Protein AF-A0A226NEC6-F1 (afdb_monomer_lite)

Organism: Callipepla squamata (NCBI:txid9009)

pLDDT: mean 72.85, std 18.79, range [39.03, 97.12]

Radius of gyration: 26.45 Å; chains: 1; bounding box: 79×39×44 Å

Structure (mmCIF, N/CA/C/O backbone):
data_AF-A0A226NEC6-F1
#
_entry.id   AF-A0A226NEC6-F1
#
loop_
_atom_site.group_PDB
_atom_site.id
_atom_site.type_symbol
_atom_site.label_atom_id
_atom_site.label_alt_id
_atom_site.label_comp_id
_atom_site.label_asym_id
_atom_site.label_entity_id
_atom_site.label_seq_id
_atom_site.pdbx_PDB_ins_code
_atom_site.Cartn_x
_atom_site.Cartn_y
_atom_site.Cartn_z
_atom_site.occupancy
_atom_site.B_iso_or_equiv
_atom_site.auth_seq_id
_atom_site.auth_comp_id
_atom_site.auth_asym_id
_atom_site.auth_atom_id
_atom_site.pdbx_PDB_model_num
ATOM 1 N N . MET A 1 1 ? 67.224 -31.348 -24.750 1.00 49.81 1 MET A N 1
ATOM 2 C CA . MET A 1 1 ? 66.627 -31.281 -23.395 1.00 49.81 1 MET A CA 1
ATOM 3 C C . MET A 1 1 ? 65.957 -29.926 -23.199 1.00 49.81 1 MET A C 1
ATOM 5 O O . MET A 1 1 ? 66.660 -28.952 -22.988 1.00 49.81 1 MET A O 1
ATOM 9 N N . ARG A 1 2 ? 64.628 -29.823 -23.324 1.00 54.12 2 ARG A N 1
ATOM 10 C CA . ARG A 1 2 ? 63.864 -28.635 -22.896 1.00 54.12 2 ARG A CA 1
ATOM 11 C C . ARG A 1 2 ? 62.485 -29.089 -22.418 1.00 54.12 2 ARG A C 1
ATOM 13 O O . ARG A 1 2 ? 61.574 -29.252 -23.217 1.00 54.12 2 ARG A O 1
ATOM 20 N N . ARG A 1 3 ? 62.346 -29.355 -21.120 1.00 55.78 3 ARG A N 1
ATOM 21 C CA . ARG A 1 3 ? 61.046 -29.529 -20.456 1.00 55.78 3 ARG A CA 1
ATOM 22 C C . ARG A 1 3 ? 61.084 -28.747 -19.150 1.00 55.78 3 ARG A C 1
ATOM 24 O O . ARG A 1 3 ? 61.439 -29.285 -18.115 1.00 55.78 3 ARG A O 1
ATOM 31 N N . ALA A 1 4 ? 60.770 -27.462 -19.237 1.00 59.41 4 ALA A N 1
ATOM 32 C CA . ALA A 1 4 ? 60.543 -26.596 -18.084 1.00 59.41 4 ALA A CA 1
ATOM 33 C C . ALA A 1 4 ? 59.615 -25.443 -18.504 1.00 59.41 4 ALA A C 1
ATOM 35 O O . ALA A 1 4 ? 60.003 -24.286 -18.508 1.00 59.41 4 ALA A O 1
ATOM 36 N N . GLY A 1 5 ? 58.409 -25.772 -18.972 1.00 59.03 5 GLY A N 1
ATOM 37 C CA . GLY A 1 5 ? 57.373 -24.778 -19.310 1.00 59.03 5 GLY A CA 1
ATOM 38 C C . GLY A 1 5 ? 56.004 -25.084 -18.700 1.00 59.03 5 GLY A C 1
ATOM 39 O O . GLY A 1 5 ? 55.114 -24.245 -18.722 1.00 59.03 5 GLY A O 1
ATOM 40 N N . LEU A 1 6 ? 55.839 -26.275 -18.118 1.00 59.78 6 LEU A N 1
ATOM 41 C CA . LEU A 1 6 ? 54.570 -26.742 -17.573 1.00 59.78 6 LEU A CA 1
ATOM 42 C C . LEU A 1 6 ? 54.220 -26.244 -16.150 1.00 59.78 6 LEU A C 1
ATOM 44 O O . LEU A 1 6 ? 53.025 -26.124 -15.885 1.00 59.78 6 LEU A O 1
ATOM 48 N N . PRO A 1 7 ? 55.159 -25.918 -15.227 1.00 72.75 7 PRO A N 1
ATOM 49 C CA . PRO A 1 7 ? 54.760 -25.638 -13.846 1.00 72.75 7 PRO A CA 1
ATOM 50 C C . PRO A 1 7 ? 54.029 -24.297 -13.710 1.00 72.75 7 PRO A C 1
ATOM 52 O O . PRO A 1 7 ? 53.122 -24.182 -12.893 1.00 72.75 7 PRO A O 1
ATOM 55 N N . LEU A 1 8 ? 54.368 -23.302 -14.539 1.00 74.06 8 LEU A N 1
ATOM 56 C CA . LEU A 1 8 ? 53.740 -21.982 -14.479 1.00 74.06 8 LEU A CA 1
ATOM 57 C C . LEU A 1 8 ? 52.302 -22.013 -15.008 1.00 74.06 8 LEU A C 1
ATOM 59 O O . LEU A 1 8 ? 51.412 -21.455 -14.378 1.00 74.06 8 LEU A O 1
ATOM 63 N N . LEU A 1 9 ? 52.053 -22.712 -16.120 1.00 74.38 9 LEU A N 1
ATOM 64 C CA . LEU A 1 9 ? 50.701 -22.856 -16.665 1.00 74.38 9 LEU A CA 1
ATOM 65 C C . LEU A 1 9 ? 49.790 -23.637 -15.705 1.00 74.38 9 LEU A C 1
ATOM 67 O O . LEU A 1 9 ? 48.631 -23.269 -15.523 1.00 74.38 9 LEU A O 1
ATOM 71 N N . LEU A 1 10 ? 50.332 -24.668 -15.044 1.00 77.44 10 LEU A N 1
ATOM 72 C CA . LEU A 1 10 ? 49.623 -25.413 -14.003 1.00 77.44 10 LEU A CA 1
ATOM 73 C C . LEU A 1 10 ? 49.304 -24.516 -12.794 1.00 77.44 10 LEU A C 1
ATOM 75 O O . LEU A 1 10 ? 48.174 -24.520 -12.321 1.00 77.44 10 LEU A O 1
ATOM 79 N N . MET A 1 11 ? 50.259 -23.700 -12.333 1.00 78.06 11 MET A N 1
ATOM 80 C CA . MET A 1 11 ? 50.041 -22.733 -11.248 1.00 78.06 11 MET A CA 1
ATOM 81 C C . MET A 1 11 ? 48.985 -21.678 -11.600 1.00 78.06 11 MET A C 1
ATOM 83 O O . MET A 1 11 ? 48.138 -21.364 -10.766 1.00 78.06 11 MET A O 1
ATOM 87 N N . VAL A 1 12 ? 48.982 -21.172 -12.838 1.00 79.81 12 VAL A N 1
ATOM 88 C CA . VAL A 1 12 ? 47.968 -20.219 -13.317 1.00 79.81 12 VAL A CA 1
ATOM 89 C C . VAL A 1 12 ? 46.586 -20.875 -13.364 1.00 79.81 12 VAL A C 1
ATOM 91 O O . VAL A 1 12 ? 45.624 -20.291 -12.878 1.00 79.81 12 VAL A O 1
ATOM 94 N N . MET A 1 13 ? 46.477 -22.106 -13.870 1.00 78.44 13 MET A N 1
ATOM 95 C CA . MET A 1 13 ? 45.214 -22.857 -13.867 1.00 78.44 13 MET A CA 1
ATOM 96 C C . MET A 1 13 ? 44.698 -23.132 -12.448 1.00 78.44 13 MET A C 1
ATOM 98 O O . MET A 1 13 ? 43.503 -22.984 -12.197 1.00 78.44 13 MET A O 1
ATOM 102 N N . VAL A 1 14 ? 45.585 -23.463 -11.503 1.00 78.06 14 VAL A N 1
ATOM 103 C CA . VAL A 1 14 ? 45.225 -23.655 -10.089 1.00 78.06 14 VAL A CA 1
ATOM 104 C C . VAL A 1 14 ? 44.753 -22.343 -9.457 1.00 78.06 14 VAL A C 1
ATOM 106 O O . VAL A 1 14 ? 43.726 -22.337 -8.783 1.00 78.06 14 VAL A O 1
ATOM 109 N N . MET A 1 15 ? 45.425 -21.216 -9.716 1.00 74.19 15 MET A N 1
ATOM 110 C CA . MET A 1 15 ? 44.965 -19.902 -9.245 1.00 74.19 15 MET A CA 1
ATOM 111 C C . MET A 1 15 ? 43.602 -19.512 -9.832 1.00 74.19 15 MET A C 1
ATOM 113 O O . MET A 1 15 ? 42.757 -18.994 -9.105 1.00 74.19 15 MET A O 1
ATOM 117 N N . VAL A 1 16 ? 43.358 -19.798 -11.115 1.00 74.00 16 VAL A N 1
ATOM 118 C CA . VAL A 1 16 ? 42.059 -19.551 -11.761 1.00 74.00 16 VAL A CA 1
ATOM 119 C C . VAL A 1 16 ? 40.964 -20.420 -11.134 1.00 74.00 16 VAL A C 1
ATOM 121 O O . VAL A 1 16 ? 39.903 -19.896 -10.804 1.00 74.00 16 VAL A O 1
ATOM 124 N N . MET A 1 17 ? 41.214 -21.710 -10.883 1.00 70.12 17 MET A N 1
ATOM 125 C CA . MET A 1 17 ? 40.242 -22.577 -10.200 1.00 70.12 17 MET A CA 1
ATOM 126 C C . MET A 1 17 ? 39.939 -22.119 -8.767 1.00 70.12 17 MET A C 1
ATOM 128 O O . MET A 1 17 ? 38.776 -22.112 -8.367 1.00 70.12 17 MET A O 1
ATOM 132 N N . MET A 1 18 ? 40.953 -21.684 -8.014 1.00 70.50 18 MET A N 1
ATOM 133 C CA . MET A 1 18 ? 40.769 -21.161 -6.653 1.00 70.50 18 MET A CA 1
ATOM 134 C C . MET A 1 18 ? 39.995 -19.832 -6.639 1.00 70.50 18 MET A C 1
ATOM 136 O O . MET A 1 18 ? 39.239 -19.574 -5.705 1.00 70.50 18 MET A O 1
ATOM 140 N N . ALA A 1 19 ? 40.127 -19.004 -7.682 1.00 64.06 19 ALA A N 1
ATOM 141 C CA . ALA A 1 19 ? 39.386 -17.748 -7.814 1.00 64.06 19 ALA A CA 1
ATOM 142 C C . ALA A 1 19 ? 37.918 -17.952 -8.236 1.00 64.06 19 ALA A C 1
ATOM 144 O O . ALA A 1 19 ? 37.051 -17.191 -7.808 1.00 64.06 19 ALA A O 1
ATOM 145 N N . VAL A 1 20 ? 37.621 -18.987 -9.034 1.00 62.03 20 VAL A N 1
ATOM 146 C CA . VAL A 1 20 ? 36.245 -19.341 -9.438 1.00 62.03 20 VAL A CA 1
ATOM 147 C C . VAL A 1 20 ? 35.453 -19.965 -8.276 1.00 62.03 20 VAL A C 1
ATOM 149 O O . VAL A 1 20 ? 34.239 -19.803 -8.213 1.00 62.03 20 VAL A O 1
ATOM 152 N N . GLY A 1 21 ? 36.129 -20.612 -7.317 1.00 55.53 21 GLY A N 1
ATOM 153 C CA . GLY A 1 21 ? 35.524 -21.199 -6.111 1.00 55.53 21 GLY A CA 1
ATOM 154 C C . GLY A 1 21 ? 35.284 -20.229 -4.947 1.00 55.53 21 GLY A C 1
ATOM 155 O O . GLY A 1 21 ? 34.775 -20.645 -3.906 1.00 55.53 21 GLY A O 1
ATOM 156 N N . ALA A 1 22 ? 35.623 -18.943 -5.093 1.00 53.88 22 ALA A N 1
ATOM 157 C CA . ALA A 1 22 ? 35.255 -17.915 -4.125 1.00 53.88 22 ALA A CA 1
ATOM 158 C C . ALA A 1 22 ? 33.765 -17.597 -4.283 1.00 53.88 22 ALA A C 1
ATOM 160 O O . ALA A 1 22 ? 33.370 -16.585 -4.865 1.00 53.88 22 ALA A O 1
ATOM 161 N N . GLU A 1 23 ? 32.943 -18.512 -3.777 1.00 52.16 23 GLU A N 1
ATOM 162 C CA . GLU A 1 23 ? 31.513 -18.369 -3.585 1.00 52.16 23 GLU A CA 1
ATOM 163 C C . GLU A 1 23 ? 31.274 -17.056 -2.837 1.00 52.16 23 GLU A C 1
ATOM 165 O O . GLU A 1 23 ? 31.401 -16.960 -1.612 1.00 52.16 23 GLU A O 1
ATOM 170 N N . ARG A 1 24 ? 30.988 -15.997 -3.603 1.00 59.91 24 ARG A N 1
ATOM 171 C CA . ARG A 1 24 ? 30.489 -14.737 -3.077 1.00 59.91 24 ARG A CA 1
ATOM 172 C C . ARG A 1 24 ? 29.124 -15.039 -2.502 1.00 59.91 24 ARG A C 1
ATOM 174 O O . ARG A 1 24 ? 28.109 -14.867 -3.170 1.00 59.91 24 ARG A O 1
ATOM 181 N N . ARG A 1 25 ? 29.115 -15.511 -1.256 1.00 59.75 25 ARG A N 1
ATOM 182 C CA . ARG A 1 25 ? 27.912 -15.559 -0.443 1.00 59.75 25 ARG A CA 1
ATOM 183 C C . ARG A 1 25 ? 27.302 -14.165 -0.539 1.00 59.75 25 ARG A C 1
ATOM 185 O O . ARG A 1 25 ? 27.969 -13.205 -0.136 1.00 59.75 25 ARG A O 1
ATOM 192 N N . PRO A 1 26 ?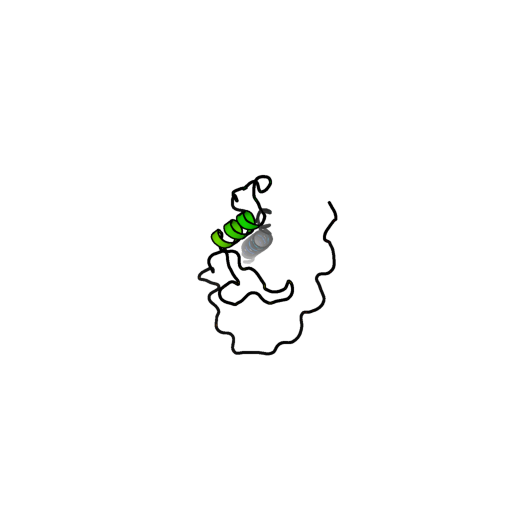 26.103 -14.020 -1.127 1.00 61.50 26 PRO A N 1
ATOM 193 C CA . PRO A 1 26 ? 25.462 -12.723 -1.174 1.00 61.50 26 PRO A CA 1
ATOM 194 C C . PRO A 1 26 ? 25.348 -12.237 0.274 1.00 61.50 26 PRO A C 1
ATOM 196 O O . PRO A 1 26 ? 25.058 -13.056 1.158 1.00 61.50 26 PRO A O 1
ATOM 199 N N . PRO A 1 27 ? 25.627 -10.953 0.560 1.00 59.94 27 PRO A N 1
ATOM 200 C CA . PRO A 1 27 ? 25.433 -10.426 1.900 1.00 59.94 27 PRO A CA 1
ATOM 201 C C . PRO A 1 27 ? 24.003 -10.764 2.325 1.00 59.94 27 PRO A C 1
ATOM 203 O O . PRO A 1 27 ? 23.033 -10.387 1.666 1.00 59.94 27 PRO A O 1
ATOM 206 N N . ARG A 1 28 ? 23.875 -11.563 3.389 1.00 61.47 28 ARG A N 1
ATOM 207 C CA . ARG A 1 28 ? 2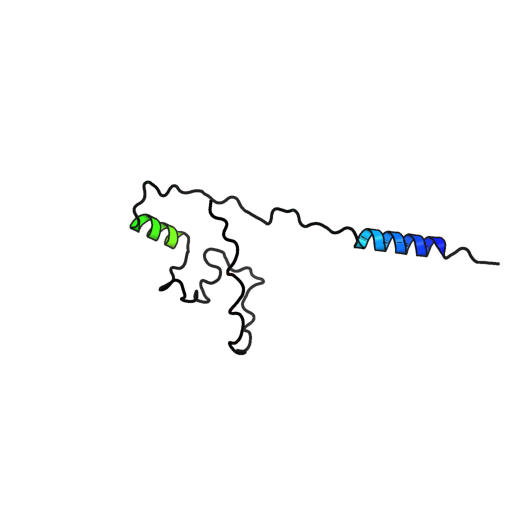2.582 -11.913 3.977 1.00 61.47 28 ARG A CA 1
ATOM 208 C C . ARG A 1 28 ? 21.997 -10.626 4.551 1.00 61.47 28 ARG A C 1
ATOM 210 O O . ARG A 1 28 ? 22.365 -10.206 5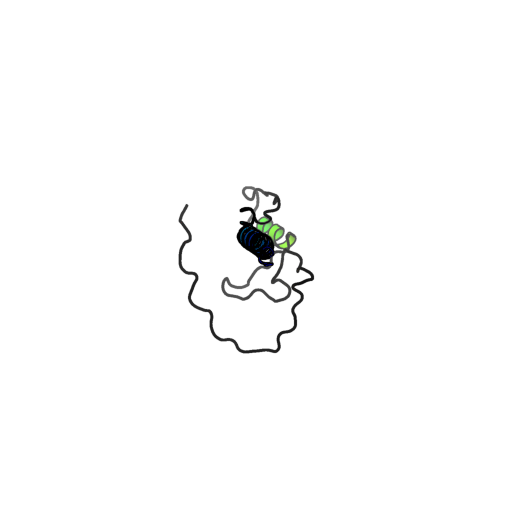.639 1.00 61.47 28 ARG A O 1
ATOM 217 N N . GLY A 1 29 ? 21.161 -9.975 3.750 1.00 56.84 29 GLY A N 1
ATOM 218 C CA . GLY A 1 29 ? 20.625 -8.645 4.021 1.00 56.84 29 GLY A CA 1
ATOM 219 C C . GLY A 1 29 ? 20.203 -7.946 2.731 1.00 56.84 29 GLY A C 1
ATOM 220 O O . GLY A 1 29 ? 20.684 -6.861 2.429 1.00 56.84 29 GLY A O 1
ATOM 221 N N . LEU A 1 30 ? 19.344 -8.599 1.941 1.00 55.25 30 LEU A N 1
ATOM 222 C CA . LEU A 1 30 ? 18.689 -8.018 0.765 1.00 55.25 30 LEU A CA 1
ATOM 223 C C . LEU A 1 30 ? 18.021 -6.692 1.151 1.00 55.25 30 LEU A C 1
ATOM 225 O O . LEU A 1 30 ? 17.095 -6.725 1.949 1.00 55.25 30 LEU A O 1
ATOM 229 N N . ALA A 1 31 ? 18.508 -5.568 0.620 1.00 62.03 31 ALA A N 1
ATOM 230 C CA . ALA A 1 31 ? 17.831 -4.279 0.403 1.00 62.03 31 ALA A CA 1
ATOM 231 C C . ALA A 1 31 ? 16.541 -3.968 1.210 1.00 62.03 31 ALA A C 1
ATOM 233 O O . ALA A 1 31 ? 15.543 -3.526 0.645 1.00 62.03 31 ALA A O 1
ATOM 234 N N . ARG A 1 32 ? 16.525 -4.157 2.533 1.00 61.81 32 ARG A N 1
ATOM 235 C CA . ARG A 1 32 ? 15.426 -3.686 3.383 1.00 61.81 32 ARG A CA 1
ATOM 236 C C . ARG A 1 32 ? 15.695 -2.216 3.669 1.00 61.81 32 ARG A C 1
ATOM 238 O O . ARG A 1 32 ? 16.443 -1.885 4.584 1.00 61.81 32 ARG A O 1
ATOM 245 N N . GLY A 1 33 ? 15.148 -1.341 2.829 1.00 74.06 33 GLY A N 1
ATOM 246 C CA . GLY A 1 33 ? 15.127 0.092 3.114 1.00 74.06 33 GLY A CA 1
ATOM 247 C C . GLY A 1 33 ? 14.456 0.368 4.465 1.00 74.06 33 GLY A C 1
ATOM 248 O O . GLY A 1 33 ? 13.664 -0.438 4.958 1.00 74.06 33 GLY A O 1
ATOM 249 N N . LYS A 1 34 ? 14.773 1.508 5.086 1.00 81.31 34 LYS A N 1
ATOM 250 C CA . LYS A 1 34 ? 14.060 1.965 6.284 1.00 81.31 34 LYS A CA 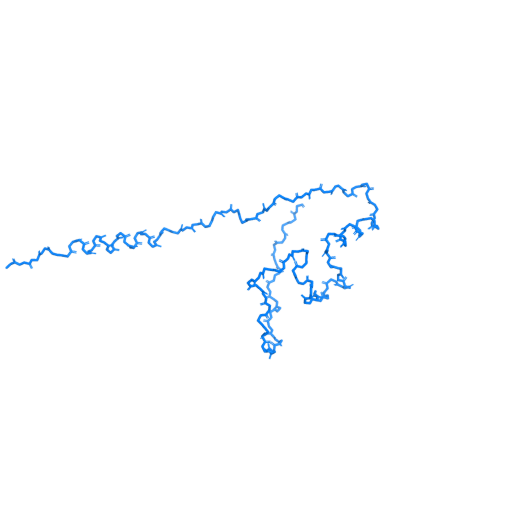1
ATOM 251 C C . LYS A 1 34 ? 12.632 2.342 5.879 1.00 81.31 34 LYS A C 1
ATOM 253 O O . LYS A 1 34 ? 12.454 3.234 5.057 1.00 81.31 34 LYS A O 1
ATOM 258 N N . VAL A 1 35 ? 11.642 1.665 6.454 1.00 85.06 35 VAL A N 1
ATOM 259 C CA . VAL A 1 35 ? 10.216 1.980 6.283 1.00 85.06 35 VAL A CA 1
ATOM 260 C C . VAL A 1 35 ? 9.744 2.761 7.505 1.00 85.06 35 VAL A C 1
ATOM 262 O O . VAL A 1 35 ? 10.109 2.426 8.636 1.00 85.06 35 VAL A O 1
ATOM 265 N N . GLU A 1 36 ? 8.963 3.812 7.280 1.00 88.81 36 GLU A N 1
ATOM 266 C CA . GLU A 1 36 ? 8.310 4.575 8.343 1.00 88.81 36 GLU A CA 1
ATOM 267 C C . GLU A 1 36 ? 7.270 3.714 9.080 1.00 88.81 36 GLU A C 1
ATOM 269 O O . GLU A 1 36 ? 6.616 2.855 8.487 1.00 88.81 36 GLU A O 1
ATOM 274 N N . ARG A 1 37 ? 7.142 3.899 10.397 1.00 91.50 37 ARG A N 1
ATOM 275 C CA . ARG A 1 37 ? 6.162 3.188 11.228 1.00 91.50 37 ARG A CA 1
ATOM 276 C C . ARG A 1 37 ? 5.082 4.176 11.649 1.00 91.50 37 ARG A C 1
ATOM 278 O O . ARG A 1 37 ? 5.395 5.138 12.339 1.00 91.50 37 ARG A O 1
ATOM 285 N N . ILE A 1 38 ? 3.840 3.902 11.265 1.00 89.81 38 ILE A N 1
ATOM 286 C CA . ILE A 1 38 ? 2.671 4.715 11.611 1.00 89.81 38 ILE A CA 1
ATOM 287 C C . ILE A 1 38 ? 1.857 3.942 12.664 1.00 89.81 38 ILE A C 1
ATOM 289 O O . ILE A 1 38 ? 1.531 2.776 12.416 1.00 89.81 38 ILE A O 1
ATOM 293 N N . PRO A 1 39 ? 1.573 4.516 13.849 1.00 93.44 39 PRO A N 1
ATOM 294 C CA . PRO A 1 39 ? 0.726 3.871 14.848 1.00 93.44 39 PRO A CA 1
ATOM 295 C C . PRO A 1 39 ? -0.733 3.854 14.377 1.00 93.44 39 PRO A C 1
ATOM 297 O O . PRO A 1 39 ? -1.255 4.876 13.951 1.00 93.44 39 PRO A O 1
ATOM 300 N N . LEU A 1 40 ? -1.395 2.697 14.471 1.00 95.56 40 LEU A N 1
ATOM 301 C CA . LEU A 1 40 ? -2.794 2.543 14.043 1.00 95.56 40 LEU A CA 1
ATOM 302 C C . LEU A 1 40 ? -3.801 2.630 15.199 1.00 95.56 40 LEU A C 1
ATOM 304 O O . LEU A 1 40 ? -4.994 2.717 14.943 1.00 95.56 40 LEU A O 1
ATOM 308 N N . SER A 1 41 ? -3.346 2.579 16.458 1.00 94.06 41 SER A N 1
ATOM 309 C CA . SER A 1 41 ? -4.216 2.461 17.641 1.00 94.06 41 SER A CA 1
ATOM 310 C C . SER A 1 41 ? -5.216 3.607 17.798 1.00 94.06 41 SER A C 1
ATOM 312 O O . SER A 1 41 ? -6.317 3.380 18.290 1.00 94.06 41 SER A O 1
ATOM 314 N N . ASP A 1 42 ? -4.835 4.811 17.373 1.00 93.38 42 ASP A N 1
ATOM 315 C CA . ASP A 1 42 ? -5.667 6.013 17.480 1.00 93.38 42 ASP A CA 1
ATOM 316 C C . ASP A 1 42 ? -6.531 6.244 16.227 1.00 93.38 42 ASP A C 1
ATOM 318 O O . ASP A 1 42 ? -7.284 7.212 16.172 1.00 93.38 42 ASP A O 1
ATOM 322 N N . MET A 1 43 ? -6.420 5.372 15.216 1.00 95.31 43 MET A N 1
ATOM 323 C CA . MET A 1 43 ? -7.102 5.518 13.933 1.00 95.31 43 MET A CA 1
ATOM 324 C C . MET A 1 43 ? -8.320 4.601 13.841 1.00 95.31 43 MET A C 1
ATOM 326 O O . MET A 1 43 ? -8.291 3.415 14.180 1.00 95.31 43 MET A O 1
ATOM 330 N N . THR A 1 44 ? -9.395 5.146 13.295 1.00 97.12 44 THR A N 1
ATOM 331 C CA . THR A 1 44 ? -10.573 4.390 12.884 1.00 97.12 44 THR A CA 1
ATOM 332 C C . THR A 1 44 ? -10.268 3.536 11.656 1.00 97.12 44 THR A C 1
ATOM 334 O O . THR A 1 44 ? -9.321 3.766 10.899 1.00 97.12 44 THR A O 1
ATOM 337 N N . ARG A 1 45 ? -11.106 2.527 11.414 1.00 96.56 45 ARG A N 1
ATOM 338 C CA . ARG A 1 45 ? -10.963 1.655 10.243 1.00 96.56 45 ARG A CA 1
ATOM 339 C C . ARG A 1 45 ? -11.056 2.449 8.939 1.00 96.56 45 ARG A C 1
ATOM 341 O O . ARG A 1 45 ? -10.377 2.122 7.968 1.00 96.56 45 ARG A O 1
ATOM 348 N N . GLU A 1 46 ? -11.904 3.466 8.916 1.00 96.50 46 GLU A N 1
ATOM 349 C CA . GLU A 1 46 ? -12.109 4.374 7.796 1.00 96.50 46 GLU A CA 1
ATOM 350 C C . GLU A 1 46 ? -10.827 5.157 7.493 1.00 96.50 46 GLU A C 1
ATOM 352 O O . GLU A 1 46 ? -10.378 5.156 6.347 1.00 96.50 46 GLU A O 1
ATOM 357 N N . GLU A 1 47 ? -10.190 5.726 8.518 1.00 96.38 47 GLU A N 1
ATOM 358 C CA . GLU A 1 47 ? -8.918 6.450 8.396 1.00 96.38 47 GLU A CA 1
ATOM 359 C C . GLU A 1 47 ? -7.773 5.525 7.962 1.00 96.38 47 GLU A C 1
ATOM 361 O O . GLU A 1 47 ? -6.979 5.883 7.093 1.00 96.38 47 GLU A O 1
ATOM 366 N N . ILE A 1 48 ? -7.715 4.297 8.489 1.00 96.50 48 ILE A N 1
ATOM 367 C CA . ILE A 1 48 ? -6.732 3.291 8.053 1.00 96.50 48 ILE A CA 1
ATOM 368 C C . ILE A 1 48 ? -6.921 2.969 6.567 1.00 96.50 48 ILE A C 1
ATOM 370 O O . ILE A 1 48 ? -5.954 2.923 5.806 1.00 96.50 48 ILE A O 1
ATOM 374 N N . ASN A 1 49 ? -8.164 2.761 6.130 1.00 94.94 49 ASN A N 1
ATOM 375 C CA . ASN A 1 49 ? -8.456 2.472 4.729 1.00 94.94 49 ASN A CA 1
ATOM 376 C C . ASN A 1 49 ? -8.094 3.648 3.814 1.00 94.94 49 ASN A C 1
ATOM 378 O O . ASN A 1 49 ? -7.654 3.410 2.689 1.00 94.94 49 ASN A O 1
ATOM 382 N N . GLN A 1 50 ? -8.292 4.892 4.258 1.00 95.81 50 GLN A N 1
ATOM 383 C CA . GLN A 1 50 ? -7.877 6.085 3.515 1.00 95.81 50 GLN A CA 1
ATOM 384 C C . GLN A 1 50 ? -6.354 6.148 3.389 1.00 95.81 50 GLN A C 1
ATOM 386 O O . GLN A 1 50 ? -5.848 6.223 2.272 1.00 95.81 50 GLN A O 1
ATOM 391 N N . LEU A 1 51 ? -5.622 5.987 4.494 1.00 94.94 51 LEU A N 1
ATOM 392 C CA . LEU A 1 51 ? -4.158 5.991 4.497 1.00 94.94 51 LEU A CA 1
ATOM 393 C C . LEU A 1 51 ? -3.573 4.924 3.560 1.00 94.94 51 LEU A C 1
ATOM 395 O O . LEU A 1 51 ? -2.673 5.195 2.771 1.00 94.94 51 LEU A O 1
ATOM 399 N N . VAL A 1 52 ? -4.089 3.696 3.619 1.00 94.62 52 VAL A N 1
ATOM 400 C CA . VAL A 1 52 ? -3.626 2.597 2.757 1.00 94.62 52 VAL A CA 1
ATOM 401 C C . VAL A 1 52 ? -3.827 2.932 1.271 1.00 94.62 52 VAL A C 1
ATOM 403 O O . VAL A 1 52 ? -2.957 2.631 0.451 1.00 94.62 52 VAL A O 1
ATOM 406 N N . GLN A 1 53 ? -4.930 3.597 0.921 1.00 93.31 53 GLN A N 1
ATOM 407 C CA . GLN A 1 53 ? -5.176 4.065 -0.446 1.00 93.31 53 GLN A CA 1
ATOM 408 C C . GLN A 1 53 ? -4.234 5.206 -0.846 1.00 93.31 53 GLN A C 1
ATOM 410 O O . GLN A 1 53 ? -3.690 5.172 -1.947 1.00 93.31 53 GLN A O 1
ATOM 415 N N . GLU A 1 54 ? -3.989 6.177 0.038 1.00 94.06 54 GLU A N 1
ATOM 416 C CA . GLU A 1 54 ? -3.042 7.279 -0.198 1.00 94.06 54 GLU A CA 1
ATOM 417 C C . GLU A 1 54 ? -1.612 6.779 -0.427 1.00 94.06 54 GLU A C 1
ATOM 419 O O . GLU A 1 54 ? -0.892 7.295 -1.280 1.00 94.06 54 GLU A O 1
ATOM 424 N N . LEU A 1 55 ? -1.218 5.719 0.283 1.00 93.25 55 LEU A N 1
ATOM 425 C CA . LEU A 1 55 ? 0.059 5.035 0.080 1.00 93.25 55 LEU A CA 1
ATOM 426 C C . LEU A 1 55 ? 0.130 4.266 -1.251 1.00 93.25 55 LEU A C 1
ATOM 428 O O . LEU A 1 55 ? 1.207 3.802 -1.622 1.00 93.25 55 LEU A O 1
ATOM 432 N N . GLY A 1 56 ? -0.984 4.138 -1.977 1.00 93.94 56 GLY A N 1
ATOM 433 C CA . GLY A 1 56 ? -1.052 3.523 -3.300 1.00 93.94 56 GLY A CA 1
ATOM 434 C C . GLY A 1 56 ? -1.292 2.015 -3.288 1.00 93.94 56 GLY A C 1
ATOM 435 O O . GLY A 1 56 ? -0.989 1.349 -4.276 1.00 93.94 56 GLY A O 1
ATOM 436 N N . PHE A 1 57 ? -1.804 1.445 -2.194 1.00 94.19 57 PHE A N 1
ATOM 437 C CA . PHE A 1 57 ? -2.160 0.027 -2.166 1.00 94.19 57 PHE A CA 1
ATOM 438 C C . PHE A 1 57 ? -3.500 -0.224 -2.862 1.00 94.19 57 PHE A C 1
ATOM 440 O O . PHE A 1 57 ? -4.500 0.445 -2.602 1.00 94.19 57 PHE A O 1
ATOM 447 N N . TYR A 1 58 ? -3.533 -1.255 -3.704 1.00 93.75 58 TYR A N 1
ATOM 448 C CA . TYR A 1 58 ? -4.758 -1.721 -4.344 1.00 93.75 58 TYR A CA 1
ATOM 449 C C . TYR A 1 58 ? -5.582 -2.616 -3.407 1.00 93.75 58 TYR A C 1
ATOM 451 O O . TYR A 1 58 ? -5.057 -3.535 -2.771 1.00 93.75 58 TYR A O 1
ATOM 459 N N . ARG A 1 59 ? -6.900 -2.386 -3.364 1.00 92.69 59 ARG A N 1
ATOM 460 C CA . ARG A 1 59 ? -7.857 -3.225 -2.635 1.00 92.69 59 ARG A CA 1
ATOM 461 C C . ARG A 1 59 ? -8.503 -4.229 -3.586 1.00 92.69 59 ARG A C 1
ATOM 463 O O . ARG A 1 59 ? -9.272 -3.847 -4.461 1.00 92.69 59 ARG A O 1
ATOM 470 N N . LYS A 1 60 ? -8.246 -5.515 -3.350 1.00 94.12 60 LYS A N 1
ATOM 471 C CA . LYS A 1 60 ? -8.921 -6.611 -4.055 1.00 94.12 60 LYS A CA 1
ATOM 472 C C . LYS A 1 60 ? -10.391 -6.724 -3.636 1.00 94.12 60 LYS A C 1
ATOM 474 O O . LYS A 1 60 ? -10.724 -6.466 -2.478 1.00 94.12 60 LYS A O 1
ATOM 479 N N . GLU A 1 61 ? -11.244 -7.157 -4.564 1.00 90.31 61 GLU A N 1
ATOM 480 C CA . GLU A 1 61 ? -12.666 -7.430 -4.302 1.00 90.31 61 GLU A CA 1
ATOM 481 C C . GLU A 1 61 ? -12.848 -8.645 -3.386 1.00 90.31 61 GLU A C 1
ATOM 483 O O . GLU A 1 61 ? -13.585 -8.591 -2.402 1.00 90.31 61 GLU A O 1
ATOM 488 N N . THR A 1 62 ? -12.114 -9.720 -3.679 1.00 94.38 62 THR A N 1
ATOM 489 C CA . THR A 1 62 ? -12.033 -10.936 -2.866 1.00 94.38 62 THR A CA 1
ATOM 490 C C . THR A 1 62 ? -10.568 -11.304 -2.612 1.00 94.38 62 THR A C 1
ATOM 492 O O . THR A 1 62 ? -9.679 -10.864 -3.351 1.00 94.38 62 THR A O 1
ATOM 495 N N . PRO A 1 63 ? -10.263 -12.091 -1.568 1.00 92.50 63 PRO A N 1
ATOM 496 C CA . PRO A 1 63 ? -8.895 -12.544 -1.308 1.00 92.50 63 PRO A CA 1
ATOM 497 C C . PRO A 1 63 ? -8.253 -13.284 -2.495 1.00 92.50 63 PRO A C 1
ATOM 499 O O . PRO A 1 63 ? -7.046 -13.163 -2.712 1.00 92.50 63 PRO A O 1
ATOM 502 N N . GLU A 1 64 ? -9.060 -13.991 -3.278 1.00 94.94 64 GLU A N 1
ATOM 503 C CA . GLU A 1 64 ? -8.683 -14.847 -4.403 1.00 94.94 64 GLU A CA 1
ATOM 504 C C . GLU A 1 64 ? -8.671 -14.097 -5.738 1.00 94.94 64 GLU A C 1
ATOM 506 O O . GLU A 1 64 ? -8.100 -14.594 -6.709 1.00 94.94 64 GLU A O 1
ATOM 511 N N . ALA A 1 65 ? -9.289 -12.911 -5.805 1.00 95.44 65 ALA A N 1
ATOM 512 C CA . ALA A 1 65 ? -9.276 -12.094 -7.008 1.00 95.44 65 ALA A CA 1
ATOM 513 C C . ALA A 1 65 ? -7.829 -11.741 -7.404 1.00 95.44 65 ALA A C 1
ATOM 515 O O . ALA A 1 65 ? -7.005 -11.415 -6.538 1.00 95.44 65 ALA A O 1
ATOM 516 N N . PRO A 1 66 ? -7.495 -11.784 -8.703 1.00 93.56 66 PRO A N 1
ATOM 517 C CA . PRO A 1 66 ? -6.186 -11.354 -9.169 1.00 93.56 66 PRO A CA 1
ATOM 518 C C . PRO A 1 66 ? -6.012 -9.839 -8.986 1.00 93.56 66 PRO A C 1
ATOM 520 O O . PRO A 1 66 ? -6.977 -9.076 -9.004 1.00 93.56 66 PRO A O 1
ATOM 523 N N . VAL A 1 67 ? -4.763 -9.394 -8.836 1.00 93.31 67 VAL A N 1
ATOM 524 C CA . VAL A 1 67 ? -4.419 -7.965 -8.882 1.00 93.31 67 VAL A CA 1
ATOM 525 C C . VAL A 1 67 ? -4.325 -7.535 -10.356 1.00 93.31 67 VAL A C 1
ATOM 527 O O . VAL A 1 67 ? -3.634 -8.219 -11.116 1.00 93.31 67 VAL A O 1
ATOM 530 N N . PRO A 1 68 ? -4.986 -6.439 -10.781 1.00 93.00 68 PRO A N 1
ATOM 531 C CA . PRO A 1 68 ? -4.898 -5.940 -12.155 1.00 93.00 68 PRO A CA 1
ATOM 532 C C . PRO A 1 68 ? -3.464 -5.605 -12.586 1.00 93.00 68 PRO A C 1
ATOM 534 O O . PRO A 1 68 ? -2.612 -5.291 -11.751 1.00 93.00 68 PRO A O 1
ATOM 537 N N . GLU A 1 69 ? -3.197 -5.640 -13.897 1.00 90.31 69 GLU A N 1
ATOM 538 C CA . GLU A 1 69 ? -1.854 -5.410 -14.451 1.00 90.31 69 GLU A CA 1
ATOM 539 C C . GLU A 1 69 ? -1.288 -4.044 -14.055 1.00 90.31 69 GLU A C 1
ATOM 541 O O . GLU A 1 69 ? -0.121 -3.954 -13.670 1.00 90.31 69 GLU A O 1
ATOM 546 N N . GLU A 1 70 ? -2.127 -3.006 -14.034 1.00 89.50 70 GLU A N 1
ATOM 547 C CA . GLU A 1 70 ? -1.715 -1.662 -13.623 1.00 89.50 70 GLU A CA 1
ATOM 548 C C . GLU A 1 70 ? -1.251 -1.561 -12.157 1.00 89.50 70 GLU A C 1
ATOM 550 O O . GLU A 1 70 ? -0.500 -0.647 -11.815 1.00 89.50 70 GLU A O 1
ATOM 555 N N . PHE A 1 71 ? -1.645 -2.508 -11.297 1.00 91.81 71 PHE A N 1
ATOM 556 C CA . PHE A 1 71 ? -1.363 -2.490 -9.859 1.00 91.81 71 PHE A CA 1
ATOM 557 C C . PHE A 1 71 ? -0.408 -3.598 -9.402 1.00 91.81 71 PHE A C 1
ATOM 559 O O . PHE A 1 71 ? -0.119 -3.678 -8.211 1.00 91.81 71 PHE A O 1
ATOM 566 N N . GLN A 1 72 ? 0.134 -4.423 -10.308 1.00 90.88 72 GLN A N 1
ATOM 567 C CA . GLN A 1 72 ? 1.024 -5.541 -9.944 1.00 90.88 72 GLN A CA 1
ATOM 568 C C . GLN A 1 72 ? 2.235 -5.114 -9.109 1.00 90.88 72 GLN A C 1
ATOM 570 O O . GLN A 1 72 ? 2.689 -5.859 -8.243 1.00 90.88 72 GLN A O 1
ATOM 575 N N . PHE A 1 73 ? 2.759 -3.917 -9.376 1.00 89.25 73 PHE A N 1
ATOM 576 C CA . PHE A 1 73 ? 3.904 -3.372 -8.652 1.00 89.25 73 PHE A CA 1
ATOM 577 C C . PHE A 1 73 ? 3.510 -2.363 -7.582 1.00 89.25 73 PHE A C 1
ATOM 579 O O . PHE A 1 73 ? 4.358 -2.017 -6.767 1.00 89.25 73 PHE A O 1
ATOM 586 N N . ALA A 1 74 ? 2.257 -1.907 -7.548 1.00 91.25 74 ALA A N 1
ATOM 587 C CA . ALA A 1 74 ? 1.818 -0.906 -6.590 1.00 91.25 74 ALA A CA 1
ATOM 588 C C . ALA A 1 74 ? 2.001 -1.420 -5.144 1.00 91.25 74 ALA A C 1
ATOM 590 O O . ALA A 1 74 ? 1.740 -2.593 -4.868 1.00 91.25 74 ALA A O 1
ATOM 591 N N . PRO A 1 75 ? 2.469 -0.577 -4.206 1.00 91.12 75 PRO A N 1
ATOM 592 C CA . PRO A 1 75 ? 2.788 0.851 -4.349 1.00 91.12 75 PRO A CA 1
ATOM 593 C C . PRO A 1 75 ? 4.187 1.144 -4.927 1.00 91.12 75 PRO A C 1
ATOM 595 O O . PRO A 1 75 ? 4.559 2.302 -5.129 1.00 91.12 75 PRO A O 1
ATOM 598 N N . ALA A 1 76 ? 5.003 0.120 -5.172 1.00 89.88 76 ALA A N 1
ATOM 599 C CA . ALA A 1 76 ? 6.313 0.301 -5.775 1.00 89.88 76 ALA A CA 1
ATOM 600 C C . ALA A 1 76 ? 6.200 0.754 -7.239 1.00 89.88 76 ALA A C 1
ATOM 602 O O . ALA A 1 76 ? 5.264 0.443 -7.976 1.00 89.88 76 ALA A O 1
ATOM 603 N N . LYS A 1 77 ? 7.207 1.503 -7.683 1.00 83.25 77 LYS A N 1
ATOM 604 C CA . LYS A 1 77 ? 7.319 1.886 -9.089 1.00 83.25 77 LYS A CA 1
ATOM 605 C C . LYS A 1 77 ? 7.814 0.675 -9.884 1.00 83.25 77 LYS A C 1
ATOM 607 O O . LYS A 1 77 ? 8.777 0.040 -9.440 1.00 83.25 77 LYS A O 1
ATOM 612 N N . PRO A 1 78 ? 7.214 0.363 -11.047 1.00 76.44 78 PRO A N 1
ATOM 613 C CA . PRO A 1 78 ? 7.722 -0.696 -11.903 1.00 76.44 78 PRO A CA 1
ATOM 614 C C . PRO A 1 78 ? 9.172 -0.384 -12.276 1.00 76.44 78 PRO A C 1
ATOM 616 O O . PRO A 1 78 ? 9.508 0.736 -12.673 1.00 76.44 78 PRO A O 1
ATOM 619 N N . LEU A 1 79 ? 10.052 -1.369 -12.114 1.00 70.62 79 LEU A N 1
ATOM 620 C CA . LEU A 1 79 ? 11.441 -1.231 -12.532 1.00 70.62 79 LEU A CA 1
ATOM 621 C C . LEU A 1 79 ? 11.486 -1.090 -14.062 1.00 70.62 79 LEU A C 1
ATOM 623 O O . LEU A 1 79 ? 10.780 -1.824 -14.755 1.00 70.62 79 LEU A O 1
ATOM 627 N N . PRO A 1 80 ? 12.343 -0.218 -14.621 1.00 69.69 80 PRO A N 1
ATOM 628 C CA . PRO A 1 80 ? 12.438 -0.025 -16.071 1.00 69.69 80 PRO A CA 1
ATOM 629 C C . PRO A 1 80 ? 12.820 -1.309 -16.831 1.00 69.69 80 PRO A C 1
ATOM 631 O O . PRO A 1 80 ? 12.527 -1.437 -18.013 1.00 69.69 80 PRO A O 1
ATOM 634 N N . THR A 1 81 ? 13.430 -2.287 -16.156 1.00 60.41 81 THR A N 1
ATOM 635 C CA . THR A 1 81 ? 13.773 -3.611 -16.701 1.00 60.41 81 THR A CA 1
ATOM 636 C C . THR A 1 81 ? 12.629 -4.629 -16.672 1.00 60.41 81 THR A C 1
ATOM 638 O O . THR A 1 81 ? 12.752 -5.674 -17.304 1.00 60.41 81 THR A O 1
ATOM 641 N N . LEU A 1 82 ? 11.532 -4.344 -15.963 1.00 55.94 82 LEU A N 1
ATOM 642 C CA . LEU A 1 82 ? 10.352 -5.210 -15.846 1.00 55.94 82 LEU A CA 1
ATOM 643 C C . LEU A 1 82 ? 9.168 -4.708 -16.679 1.00 55.94 82 LEU A C 1
ATOM 645 O O . LEU A 1 82 ? 8.047 -5.168 -16.474 1.00 55.94 82 LEU A O 1
ATOM 649 N N . MET A 1 83 ? 9.395 -3.782 -17.622 1.00 54.25 83 MET A N 1
ATOM 650 C CA . MET A 1 83 ? 8.366 -3.458 -18.610 1.00 54.25 83 MET A CA 1
ATOM 651 C C . MET A 1 83 ? 7.872 -4.764 -19.242 1.00 54.25 83 MET A C 1
ATOM 653 O O . MET A 1 83 ? 8.719 -5.554 -19.677 1.00 54.25 83 MET A O 1
ATOM 657 N N . PRO A 1 84 ? 6.551 -5.022 -19.285 1.00 53.62 84 PRO A N 1
ATOM 658 C CA . PRO A 1 84 ? 6.040 -6.260 -19.835 1.00 53.62 84 PRO A CA 1
ATOM 659 C C . PRO A 1 84 ? 6.511 -6.365 -21.280 1.00 53.62 84 PRO A C 1
ATOM 661 O O . PRO A 1 84 ? 6.015 -5.685 -22.182 1.00 53.62 84 PRO A O 1
ATOM 664 N N . ARG A 1 85 ? 7.484 -7.242 -21.530 1.00 52.28 85 ARG A N 1
ATOM 665 C CA . ARG A 1 85 ? 7.604 -7.841 -22.849 1.00 52.28 85 ARG A CA 1
ATOM 666 C C . ARG A 1 85 ? 6.254 -8.508 -23.045 1.00 52.28 85 ARG A C 1
ATOM 668 O O . ARG A 1 85 ? 5.999 -9.492 -22.360 1.00 52.28 85 ARG A O 1
ATOM 675 N N . ARG A 1 86 ? 5.384 -7.947 -23.896 1.00 49.53 86 ARG A N 1
ATOM 676 C CA . ARG A 1 86 ? 4.117 -8.589 -24.274 1.00 49.53 86 ARG A CA 1
ATOM 677 C C . ARG A 1 86 ? 4.453 -10.018 -24.677 1.00 49.53 86 ARG A C 1
ATOM 679 O O . ARG A 1 86 ? 5.019 -10.247 -25.747 1.00 49.53 86 ARG A O 1
ATOM 686 N N . ALA A 1 87 ? 4.195 -10.951 -23.772 1.00 48.28 87 ALA A N 1
ATOM 687 C CA . ALA A 1 87 ? 4.304 -12.358 -24.063 1.00 48.28 87 ALA A CA 1
ATOM 688 C C . ALA A 1 87 ? 3.106 -12.675 -24.963 1.00 48.28 87 ALA A C 1
ATOM 690 O O . ALA A 1 87 ? 1.986 -12.275 -24.630 1.00 48.28 87 ALA A O 1
ATOM 691 N N . PRO A 1 88 ? 3.307 -13.312 -26.127 1.00 42.75 88 PRO A N 1
ATOM 692 C CA . PRO A 1 88 ? 2.176 -13.826 -26.878 1.00 42.75 88 PRO A CA 1
ATOM 693 C C . PRO A 1 88 ? 1.455 -14.825 -25.969 1.00 42.75 88 PRO A C 1
ATOM 695 O O . PRO A 1 88 ? 2.106 -15.638 -25.313 1.00 42.75 88 PRO A O 1
ATOM 698 N N . ALA A 1 89 ? 0.132 -14.694 -25.882 1.00 49.62 89 ALA A N 1
ATOM 699 C CA . ALA A 1 89 ? -0.726 -15.528 -25.055 1.00 49.62 89 ALA A CA 1
ATOM 700 C C . ALA A 1 89 ? -0.367 -17.013 -25.229 1.00 49.62 89 ALA A C 1
ATOM 702 O O . ALA A 1 89 ? -0.468 -17.550 -26.330 1.00 49.62 89 ALA A O 1
ATOM 703 N N . ALA A 1 90 ? 0.071 -17.652 -24.146 1.00 43.41 90 ALA A N 1
ATOM 704 C CA . ALA A 1 90 ? 0.312 -19.084 -24.094 1.00 43.41 90 ALA A CA 1
ATOM 705 C C . ALA A 1 90 ? -0.216 -19.610 -22.756 1.00 43.41 90 ALA A C 1
ATOM 707 O O . ALA A 1 90 ? 0.402 -19.444 -21.709 1.00 43.41 90 ALA A O 1
ATOM 708 N N . ASP A 1 91 ? -1.424 -20.157 -22.852 1.00 39.03 91 ASP A N 1
ATOM 709 C CA . ASP A 1 91 ? -2.013 -21.220 -22.047 1.00 39.03 91 ASP A CA 1
ATOM 710 C C . ASP A 1 91 ? -1.763 -21.237 -20.533 1.00 39.03 91 ASP A C 1
ATOM 712 O O . ASP A 1 91 ? -0.772 -21.729 -19.996 1.00 39.03 91 ASP A O 1
ATOM 716 N N . SER A 1 92 ? -2.823 -20.840 -19.836 1.00 51.41 92 SER A N 1
ATOM 717 C CA . SER A 1 92 ? -3.200 -21.316 -18.515 1.00 51.41 92 SER A CA 1
ATOM 718 C C . SER A 1 92 ? -3.142 -22.847 -18.412 1.00 51.41 92 SER A C 1
ATOM 720 O O . SER A 1 92 ? -4.095 -23.536 -18.783 1.00 51.41 92 SER A O 1
ATOM 722 N N . LYS A 1 93 ? -2.072 -23.387 -17.824 1.00 46.34 93 LYS A N 1
ATOM 723 C CA . LYS A 1 93 ? -2.149 -24.567 -16.953 1.00 46.34 93 LYS A CA 1
ATOM 724 C C . LYS A 1 93 ? -0.867 -24.737 -16.141 1.00 46.34 93 LYS A C 1
ATOM 726 O O . LYS A 1 93 ? 0.234 -24.674 -16.674 1.00 46.34 93 LYS A O 1
ATOM 731 N N . THR A 1 94 ? -1.069 -25.111 -14.877 1.00 41.06 94 THR A N 1
ATOM 732 C CA . THR A 1 94 ? -0.090 -25.679 -13.928 1.00 41.06 94 THR A CA 1
ATOM 733 C C . THR A 1 94 ? 0.834 -24.696 -13.199 1.00 41.06 94 THR A C 1
ATOM 735 O O . THR A 1 94 ? 1.978 -24.506 -13.587 1.00 41.06 94 THR A O 1
ATOM 738 N N . LEU A 1 95 ? 0.352 -24.161 -12.069 1.00 39.72 95 LEU A N 1
ATOM 739 C CA . LEU A 1 95 ? 1.059 -24.261 -10.779 1.00 39.72 95 LEU A CA 1
ATOM 740 C C . LEU A 1 95 ? 0.082 -23.963 -9.619 1.00 39.72 95 LEU A C 1
ATOM 742 O O . LEU A 1 95 ? 0.159 -22.941 -8.946 1.00 39.72 95 LEU A O 1
ATOM 746 N N . SER A 1 96 ? -0.889 -24.853 -9.412 1.00 49.50 96 SER A N 1
ATOM 747 C CA . SER A 1 96 ? -1.445 -25.075 -8.072 1.00 49.50 96 SER A CA 1
ATOM 748 C C . SER A 1 96 ? -0.695 -26.257 -7.472 1.00 49.50 96 SER A C 1
ATOM 750 O O . SER A 1 96 ? -0.337 -27.168 -8.210 1.00 49.50 96 SER A O 1
ATOM 752 N N . GLU A 1 97 ? -0.510 -26.224 -6.154 1.00 49.94 97 GLU A N 1
ATOM 753 C CA . GLU A 1 97 ? 0.225 -27.188 -5.317 1.00 49.94 97 GLU A CA 1
ATOM 754 C C . GLU A 1 97 ? 1.730 -26.926 -5.174 1.00 49.94 97 GLU A C 1
ATOM 756 O O . GLU A 1 97 ? 2.539 -27.626 -5.761 1.00 49.94 97 GLU A O 1
ATOM 761 N N . GLN A 1 98 ? 2.104 -25.941 -4.343 1.00 45.41 98 GLN A N 1
ATOM 762 C CA . GLN A 1 98 ? 3.209 -26.042 -3.365 1.00 45.41 98 GLN A CA 1
ATOM 763 C C . GLN A 1 98 ? 3.431 -24.696 -2.655 1.00 45.41 98 GLN A C 1
ATOM 765 O O . GLN A 1 98 ? 4.434 -24.035 -2.875 1.00 45.41 98 GLN A O 1
ATOM 770 N N . ASP A 1 99 ? 2.498 -24.279 -1.794 1.00 45.06 99 ASP A N 1
ATOM 771 C CA . ASP A 1 99 ? 2.861 -23.377 -0.685 1.00 45.06 99 ASP A CA 1
ATOM 772 C C . ASP A 1 99 ? 1.861 -23.484 0.477 1.00 45.06 99 ASP A C 1
ATOM 774 O O . ASP A 1 99 ? 1.193 -22.542 0.891 1.00 45.06 99 ASP A O 1
ATOM 778 N N . LYS A 1 100 ? 1.684 -24.714 0.967 1.00 54.16 100 LYS A N 1
ATOM 779 C CA . LYS A 1 100 ? 1.089 -24.981 2.281 1.00 54.16 100 LYS A CA 1
ATOM 780 C C . LYS A 1 100 ? 2.125 -25.698 3.131 1.00 54.16 100 LYS A C 1
ATOM 782 O O . LYS A 1 100 ? 2.026 -26.908 3.325 1.00 54.16 100 LYS A O 1
ATOM 787 N N . LYS A 1 101 ? 3.128 -24.969 3.612 1.00 50.75 101 LYS A N 1
ATOM 788 C CA . LYS A 1 101 ? 3.805 -25.301 4.867 1.00 50.75 101 LYS A CA 1
ATOM 789 C C . LYS A 1 101 ? 4.669 -24.144 5.339 1.00 50.75 101 LYS A C 1
ATOM 791 O O . LYS A 1 101 ? 5.359 -23.522 4.548 1.00 50.75 101 LYS A O 1
ATOM 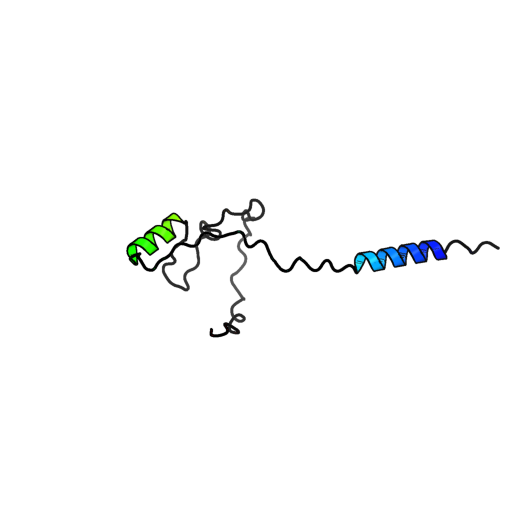796 N N . ASP A 1 102 ? 4.620 -23.950 6.649 1.00 48.09 102 ASP A N 1
ATOM 797 C CA . ASP A 1 102 ? 5.541 -23.152 7.453 1.00 48.09 102 ASP A CA 1
ATOM 798 C C . ASP A 1 102 ? 5.241 -21.650 7.542 1.00 48.09 102 ASP A C 1
ATOM 800 O O . ASP A 1 102 ? 6.089 -20.799 7.287 1.00 48.09 102 ASP A O 1
ATOM 804 N N . HIS A 1 103 ? 4.047 -21.325 8.048 1.00 54.91 103 HIS A N 1
ATOM 805 C CA . HIS A 1 103 ? 3.913 -20.148 8.907 1.00 54.91 103 HIS A CA 1
ATOM 806 C C . HIS A 1 103 ? 4.107 -20.619 10.360 1.00 54.91 103 HIS A C 1
ATOM 808 O O . HIS A 1 103 ? 3.233 -21.320 10.871 1.00 54.91 103 HIS A O 1
ATOM 814 N N . PRO A 1 104 ? 5.252 -20.347 11.016 1.00 63.19 104 PRO A N 1
ATOM 815 C CA . PRO A 1 104 ? 5.392 -20.622 12.439 1.00 63.19 104 PRO A CA 1
ATOM 816 C C . PRO A 1 104 ? 4.490 -19.660 13.218 1.00 63.19 104 PRO A C 1
ATOM 818 O O . PRO A 1 104 ? 4.571 -18.444 13.027 1.00 63.19 104 PRO A O 1
ATOM 821 N N . ASP A 1 105 ? 3.631 -20.221 14.067 1.00 54.12 105 ASP A N 1
ATOM 822 C CA . ASP A 1 105 ? 2.853 -19.474 15.052 1.00 54.12 105 ASP A CA 1
ATOM 823 C C . ASP A 1 105 ? 3.806 -18.752 16.016 1.00 54.12 105 ASP A C 1
ATOM 825 O O . ASP A 1 105 ? 4.686 -19.378 16.618 1.00 54.12 105 ASP A O 1
ATOM 829 N N . LEU A 1 106 ? 3.632 -17.437 16.153 1.00 46.97 106 LEU A N 1
ATOM 830 C CA . LEU A 1 106 ? 4.226 -16.614 17.207 1.00 46.97 106 LEU A CA 1
ATOM 831 C C . LEU A 1 106 ? 3.274 -15.477 17.569 1.00 46.97 106 LEU A C 1
ATOM 833 O O . LEU A 1 106 ? 2.885 -14.726 16.646 1.00 46.97 106 LEU A O 1
#

Foldseek 3Di:
DDDDDPPVVVVVVVVVVVVVPPPPPPPPDPPPDDDDDDDCPVPDPVRVVVVCVVQFADDDPDPPDDDDPVPPQPPHDDDPVVDDPPDPDDDDDDDDDDDPDDPDDD

Sequence (106 aa):
MRRAGLPLLLMVMVMVMMAVGAERRPPRGLARGKVERIPLSDMTREEINQLVQELGFYRKETPEAPVPEEFQFAPAKPLPTLMPRRAPAADSKTLSEQDKKDHPDL

InterPro domains:
  IPR036249 Thioredoxin-like superfamily [SSF52833] (34-78)
  IPR038219 Selenoprotein F/M, thioredoxin-like domain superfa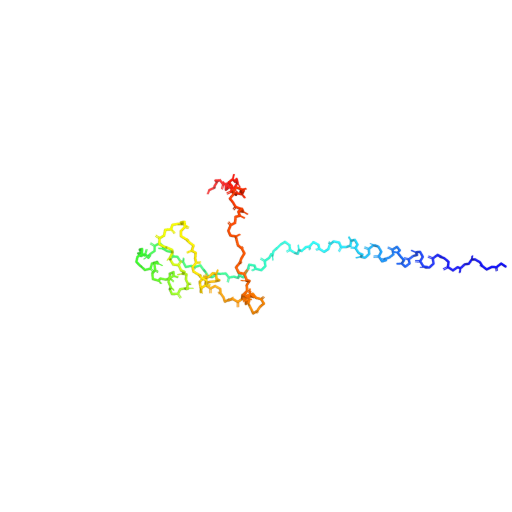mily [G3DSA:3.40.30.50] (30-73)

Secondary structure (DSSP, 8-state):
----SHHHHHHHHHHHHHHHT------S----PPPP----TT--HHHHHHHHHHTT----SSTTSPPPGGGTTTTSPPPGGGS---PPP-------S---S-----